Protein AF-A0A1D2M6J1-F1 (afdb_monomer_lite)

Sequence (141 aa):
MLEMDCKETKEKAIKLEMSGKGVEALLKFIYYSNVDDPMEHPRVALELMEVGNQYDILGLEKAMKDIFLGQRYDWFDIDTAVLLYNWTLKVDGNEDLKWKAIQVFKSNLGDLEGSTEFDKLMKEFPQAAKKFIALCFASYH

Organism: Orchesella cincta (NCBI:txid48709)

Foldseek 3Di:
DCVDPDPCVVVVDDDQPDDPLLVVQLVCCVVPVDCPSCLQDVRSLVSQLVVCVVVVVVVSVVVSLVSLLPDDLVSDDLQSLLVQLVVCVVDDPSVSSVVSSLVSCLVVVVCLVVHPNNVVCCVPPVVSNVVSVCSNPDPDD

Secondary structure (DSSP, 8-state):
-TTS-SHHHHHT----SS-HHHHHHHHHHHHH---HHHHH-HHHHHHHHHHHHHTT-HHHHHHHHHHHHHS-GGGS-HHHHHHHHHHHTTSSS-HHHHHHHHHHHHH-GGGGGG-HHHHHHHHH-HHHHHHHHHHHH----

Structure (mmCIF, N/CA/C/O backbone):
data_AF-A0A1D2M6J1-F1
#
_entry.id   AF-A0A1D2M6J1-F1
#
loop_
_atom_site.group_PDB
_atom_site.id
_atom_site.type_symbol
_atom_site.label_atom_id
_atom_site.label_alt_id
_atom_site.label_comp_id
_atom_site.label_asym_id
_atom_site.label_entity_id
_atom_site.label_seq_id
_atom_site.pdbx_PDB_ins_code
_atom_site.Cartn_x
_atom_site.Cartn_y
_atom_site.Cartn_z
_atom_site.occupancy
_atom_site.B_iso_or_equiv
_atom_site.auth_seq_id
_atom_site.auth_comp_id
_atom_site.auth_asym_id
_atom_site.auth_atom_id
_atom_site.pdbx_PDB_model_num
ATOM 1 N N . MET A 1 1 ? 13.243 8.550 -18.325 1.00 57.28 1 MET A N 1
ATOM 2 C CA . MET A 1 1 ? 14.090 8.759 -17.127 1.00 57.28 1 MET A CA 1
ATOM 3 C C . MET A 1 1 ? 15.582 8.832 -17.466 1.00 57.28 1 MET A C 1
ATOM 5 O O . MET A 1 1 ? 16.187 9.837 -17.143 1.00 57.28 1 MET A O 1
ATOM 9 N N . LEU A 1 2 ? 16.173 7.838 -18.147 1.00 62.62 2 LEU A N 1
ATOM 10 C CA . LEU A 1 2 ? 17.624 7.809 -18.447 1.00 62.62 2 LEU A CA 1
ATOM 11 C C . LEU A 1 2 ? 18.075 8.670 -19.643 1.00 62.62 2 LEU A C 1
ATOM 13 O O . LEU A 1 2 ? 19.267 8.797 -19.896 1.00 62.62 2 LEU A O 1
ATOM 17 N N . GLU A 1 3 ? 17.134 9.247 -20.386 1.00 64.44 3 GLU A N 1
ATOM 18 C CA . GLU A 1 3 ? 17.418 10.035 -21.596 1.00 64.44 3 GLU A CA 1
ATOM 19 C C . GLU A 1 3 ? 17.400 11.552 -21.346 1.00 64.44 3 GLU A C 1
ATOM 21 O O . GLU A 1 3 ? 17.702 12.337 -22.240 1.00 64.44 3 GLU A O 1
ATOM 26 N N . MET A 1 4 ? 17.051 11.981 -20.129 1.00 63.50 4 MET A N 1
ATOM 27 C CA . MET A 1 4 ? 16.994 13.396 -19.752 1.00 63.50 4 MET A CA 1
ATOM 28 C C . MET A 1 4 ? 18.290 13.816 -19.051 1.00 63.50 4 MET A C 1
ATOM 30 O O . MET A 1 4 ? 18.877 13.016 -18.322 1.00 63.50 4 MET A O 1
ATOM 34 N N . ASP A 1 5 ? 18.728 15.070 -19.226 1.00 70.38 5 ASP A N 1
ATOM 35 C CA . ASP A 1 5 ? 19.926 15.608 -18.555 1.00 70.38 5 ASP A CA 1
ATOM 36 C C . ASP A 1 5 ? 19.648 15.958 -17.079 1.00 70.38 5 ASP A C 1
ATOM 38 O O . ASP A 1 5 ? 19.717 17.109 -16.646 1.00 70.38 5 ASP A O 1
ATOM 42 N N . CYS A 1 6 ? 19.284 14.941 -16.302 1.00 69.38 6 CYS A N 1
ATOM 43 C CA . CYS A 1 6 ? 19.005 15.028 -14.874 1.00 69.38 6 CYS A CA 1
ATOM 44 C C . CYS A 1 6 ? 20.194 14.504 -14.051 1.00 69.38 6 CYS A C 1
ATOM 46 O O . CYS A 1 6 ? 21.112 13.862 -14.571 1.00 69.38 6 CYS A O 1
ATOM 48 N N . LYS A 1 7 ? 20.198 14.799 -12.746 1.00 73.00 7 LYS A N 1
ATOM 49 C CA . LYS A 1 7 ? 21.272 14.404 -11.819 1.00 73.00 7 LYS A CA 1
ATOM 50 C C . LYS A 1 7 ? 21.475 12.885 -11.814 1.00 73.00 7 LYS A C 1
ATOM 52 O O . LYS A 1 7 ? 22.605 12.415 -11.866 1.00 73.00 7 LYS A O 1
ATOM 57 N N . GLU A 1 8 ? 20.380 12.142 -11.851 1.00 76.56 8 GLU A N 1
ATOM 58 C CA . GLU A 1 8 ? 20.320 10.682 -11.880 1.00 76.56 8 GLU A CA 1
ATOM 59 C C . GLU A 1 8 ? 21.063 10.110 -13.096 1.00 76.56 8 GLU A C 1
ATOM 61 O O . GLU A 1 8 ? 21.787 9.122 -12.982 1.00 76.56 8 GLU A O 1
ATOM 66 N N . THR A 1 9 ? 20.955 10.768 -14.254 1.00 75.12 9 THR A N 1
ATOM 67 C CA . THR A 1 9 ? 21.657 10.384 -15.489 1.00 75.12 9 THR A CA 1
ATOM 68 C C . THR A 1 9 ? 23.164 10.619 -15.372 1.00 75.12 9 THR A C 1
ATOM 70 O O . THR A 1 9 ? 23.959 9.808 -15.850 1.00 75.12 9 THR A O 1
ATOM 73 N N . LYS A 1 10 ? 23.576 11.695 -14.687 1.00 76.38 10 LYS A N 1
ATOM 74 C CA . LYS A 1 10 ? 24.994 12.022 -14.435 1.00 76.38 10 LYS A CA 1
ATOM 75 C C . LYS A 1 10 ? 25.625 11.073 -13.417 1.00 76.38 10 LYS A C 1
ATOM 77 O O . LYS A 1 10 ? 26.766 10.656 -13.593 1.00 76.38 10 LYS A O 1
ATOM 82 N N . GLU A 1 11 ? 24.875 10.710 -12.383 1.00 83.56 11 GLU A N 1
ATOM 83 C CA . GLU A 1 11 ? 25.323 9.822 -11.305 1.00 83.56 11 GLU A CA 1
ATOM 84 C C . GLU A 1 11 ? 25.171 8.334 -11.651 1.00 83.56 11 GLU A C 1
ATOM 86 O O . GLU A 1 11 ? 25.771 7.491 -10.987 1.00 83.56 11 GLU A O 1
ATOM 91 N N . LYS A 1 12 ? 24.406 8.004 -12.702 1.00 81.25 12 LYS A N 1
ATOM 92 C CA . LYS A 1 12 ? 24.027 6.630 -13.080 1.00 81.25 12 LYS A CA 1
ATOM 93 C C . LYS A 1 12 ? 23.395 5.857 -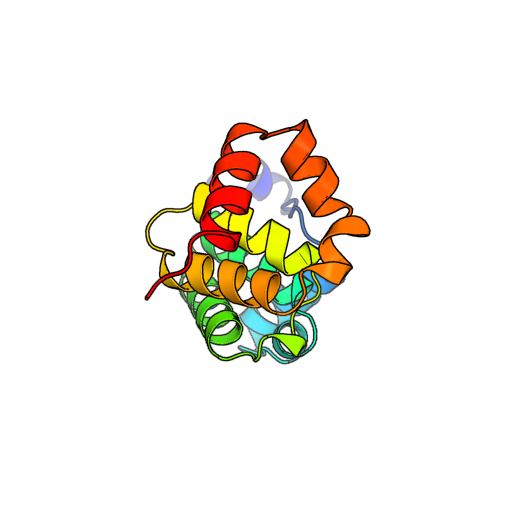11.918 1.00 81.25 12 LYS A C 1
ATOM 95 O O . LYS A 1 12 ? 23.555 4.642 -11.808 1.00 81.25 12 LYS A O 1
ATOM 100 N N . ALA A 1 13 ? 22.693 6.573 -11.050 1.00 82.88 13 ALA A N 1
ATOM 101 C CA . ALA A 1 13 ? 22.101 6.041 -9.839 1.00 82.88 13 ALA A CA 1
ATOM 102 C C . ALA A 1 13 ? 20.766 6.732 -9.572 1.00 82.88 13 ALA A C 1
ATOM 104 O O . ALA A 1 13 ? 20.603 7.925 -9.824 1.00 82.88 13 ALA A O 1
ATOM 105 N N . ILE A 1 14 ? 19.821 5.966 -9.035 1.00 83.69 14 ILE A N 1
ATOM 106 C CA . ILE A 1 14 ? 18.548 6.475 -8.543 1.00 83.69 14 ILE A CA 1
ATOM 107 C C . ILE A 1 14 ? 18.331 5.981 -7.120 1.00 83.69 14 ILE A C 1
ATOM 109 O O . ILE A 1 14 ? 18.567 4.812 -6.813 1.00 83.69 14 ILE A O 1
ATOM 113 N N . LYS A 1 15 ? 17.888 6.885 -6.246 1.00 85.19 15 LYS A N 1
ATOM 114 C CA . LYS A 1 15 ? 17.423 6.522 -4.912 1.00 85.19 15 LYS A CA 1
ATOM 115 C C . LYS A 1 15 ? 15.956 6.117 -5.010 1.00 85.19 15 LYS A C 1
ATOM 117 O O . LYS A 1 15 ? 15.137 6.912 -5.459 1.00 85.19 15 LYS A O 1
ATOM 122 N N . LEU A 1 16 ? 15.648 4.900 -4.576 1.00 88.19 16 LEU A N 1
ATOM 123 C CA . LEU A 1 16 ? 14.281 4.410 -4.442 1.00 88.19 16 LEU A CA 1
ATOM 124 C C . LEU A 1 16 ? 13.942 4.330 -2.951 1.00 88.19 16 LEU A C 1
ATOM 126 O O . LEU A 1 16 ? 14.722 3.786 -2.169 1.00 88.19 16 LEU A O 1
ATOM 130 N N . GLU A 1 17 ? 12.794 4.875 -2.557 1.00 88.31 17 GLU A N 1
ATOM 131 C CA . GLU A 1 17 ? 12.288 4.799 -1.180 1.00 88.31 17 GLU A CA 1
ATOM 132 C C . GLU A 1 17 ? 11.583 3.451 -0.960 1.00 88.31 17 GLU A C 1
ATOM 134 O O . GLU A 1 17 ? 10.374 3.379 -0.774 1.00 88.31 17 GLU A O 1
ATOM 139 N N . MET A 1 18 ? 12.347 2.363 -1.040 1.00 92.56 18 MET A N 1
ATOM 140 C CA . MET A 1 18 ? 11.862 0.992 -0.852 1.00 92.56 18 MET A CA 1
ATOM 141 C C . MET A 1 18 ? 12.862 0.156 -0.064 1.00 92.56 18 MET A C 1
ATOM 143 O O . MET A 1 18 ? 14.044 0.493 0.059 1.00 92.56 18 MET A O 1
ATOM 147 N N . SER A 1 19 ? 12.376 -0.951 0.488 1.00 95.69 19 SER A N 1
ATOM 148 C CA . SER A 1 19 ? 13.220 -1.909 1.187 1.00 95.69 19 SER A CA 1
ATOM 149 C C . SER A 1 19 ? 14.157 -2.635 0.212 1.00 95.69 19 SER A C 1
ATOM 151 O O . SER A 1 19 ? 13.893 -2.729 -0.987 1.00 95.69 19 SER A O 1
ATOM 153 N N . GLY A 1 20 ? 15.243 -3.226 0.726 1.00 96.25 20 GLY A N 1
ATOM 154 C CA . GLY A 1 20 ? 16.123 -4.066 -0.098 1.00 96.25 20 GLY A CA 1
ATOM 155 C C . GLY A 1 20 ? 15.378 -5.235 -0.761 1.00 96.25 20 GLY A C 1
ATOM 156 O O . GLY A 1 20 ? 15.640 -5.543 -1.92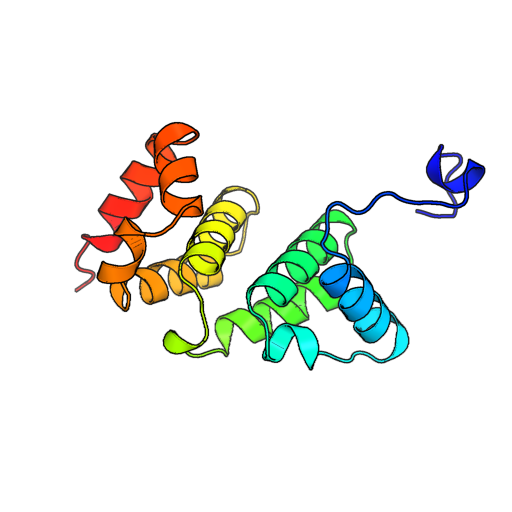0 1.00 96.25 20 GLY A O 1
ATOM 157 N N . LYS A 1 21 ? 14.393 -5.822 -0.062 1.00 96.50 21 LYS A N 1
ATOM 158 C CA . LYS A 1 21 ? 13.503 -6.854 -0.620 1.00 96.50 21 LYS A CA 1
ATOM 159 C C . LYS A 1 21 ? 12.600 -6.302 -1.724 1.00 96.50 21 LYS A C 1
ATOM 161 O O . LYS A 1 21 ? 12.433 -6.956 -2.745 1.00 96.50 21 LYS A O 1
ATOM 166 N N . GLY A 1 22 ? 12.053 -5.100 -1.543 1.00 97.50 22 GLY A N 1
ATOM 167 C CA . GLY A 1 22 ? 11.256 -4.419 -2.563 1.00 97.50 22 GLY A CA 1
ATOM 168 C C . GLY A 1 22 ? 12.048 -4.160 -3.841 1.00 97.50 22 GLY A C 1
ATOM 169 O O . GLY A 1 22 ? 11.554 -4.428 -4.932 1.00 97.50 22 GLY A O 1
ATOM 170 N N . VAL A 1 23 ? 13.308 -3.728 -3.719 1.00 96.69 23 VAL A N 1
ATOM 171 C CA . VAL A 1 23 ? 14.206 -3.548 -4.873 1.00 96.69 23 VAL A CA 1
ATOM 172 C C . VAL A 1 23 ? 14.485 -4.879 -5.574 1.00 96.69 23 VAL A C 1
ATOM 174 O O . VAL A 1 23 ? 14.439 -4.946 -6.801 1.00 96.69 23 VAL A O 1
ATOM 177 N N . GLU A 1 24 ? 14.753 -5.948 -4.822 1.00 97.50 24 GLU A N 1
ATOM 178 C CA . GLU A 1 24 ? 14.968 -7.278 -5.401 1.00 97.50 24 GLU A CA 1
ATOM 179 C C . GLU A 1 24 ? 13.730 -7.767 -6.171 1.00 97.50 24 GLU A C 1
ATOM 181 O O . GLU A 1 24 ? 13.846 -8.184 -7.326 1.00 97.50 24 GLU A O 1
ATOM 186 N N . ALA A 1 25 ? 12.544 -7.646 -5.570 1.00 98.12 25 ALA A N 1
ATOM 187 C CA . ALA A 1 25 ? 11.277 -8.013 -6.194 1.00 98.12 25 ALA A CA 1
ATOM 188 C C . ALA A 1 25 ? 10.979 -7.160 -7.440 1.00 98.12 25 ALA A C 1
ATOM 190 O O . ALA A 1 25 ? 10.533 -7.684 -8.461 1.00 98.12 25 ALA A O 1
ATOM 191 N N . LEU A 1 26 ? 11.300 -5.862 -7.405 1.00 97.38 26 LEU A N 1
ATOM 192 C CA . LEU A 1 26 ? 11.154 -4.963 -8.551 1.00 97.38 26 LEU A CA 1
ATOM 193 C C . LEU A 1 26 ? 12.015 -5.431 -9.726 1.00 97.38 26 LEU A C 1
ATOM 195 O O . LEU A 1 26 ? 11.539 -5.499 -10.859 1.00 97.38 26 LEU A O 1
ATOM 199 N N . LEU A 1 27 ? 13.276 -5.784 -9.464 1.00 96.31 27 LEU A N 1
ATOM 200 C CA . LEU A 1 27 ? 14.174 -6.305 -10.492 1.00 96.31 27 LEU A CA 1
ATOM 201 C C . LEU A 1 27 ? 13.655 -7.636 -11.050 1.00 96.31 27 LEU A C 1
ATOM 203 O O . LEU A 1 27 ? 13.613 -7.808 -12.268 1.00 96.31 27 LEU A O 1
ATOM 207 N N . LYS A 1 28 ? 13.199 -8.555 -10.191 1.00 98.00 28 LYS A N 1
ATOM 208 C CA . LYS A 1 28 ? 12.590 -9.820 -10.630 1.00 98.00 28 LYS A CA 1
ATOM 209 C C . LYS A 1 28 ? 11.370 -9.588 -11.526 1.00 98.00 28 LYS A C 1
ATOM 211 O O . LYS A 1 28 ? 11.235 -10.258 -12.551 1.00 98.00 28 LYS A O 1
ATOM 216 N N . PHE A 1 29 ? 10.525 -8.613 -11.199 1.00 96.75 29 PHE A N 1
ATOM 217 C CA . PHE A 1 29 ? 9.385 -8.252 -12.036 1.00 96.75 29 PHE A CA 1
ATOM 218 C C . PHE A 1 29 ? 9.821 -7.663 -13.384 1.00 96.75 29 PHE A C 1
ATOM 220 O O . PHE A 1 29 ? 9.348 -8.102 -14.428 1.00 96.75 29 PHE A O 1
ATOM 227 N N . ILE A 1 30 ? 10.746 -6.699 -13.389 1.00 94.00 30 ILE A N 1
ATOM 228 C CA . ILE A 1 30 ? 11.198 -6.032 -14.621 1.00 94.00 30 ILE A CA 1
ATOM 229 C C . ILE A 1 30 ? 11.838 -7.031 -15.592 1.00 94.00 30 ILE A C 1
ATOM 231 O O . ILE A 1 30 ? 11.573 -6.973 -16.792 1.00 94.00 30 ILE A O 1
ATOM 235 N N . TYR A 1 31 ? 12.670 -7.945 -15.089 1.00 95.31 31 TYR A N 1
ATOM 236 C CA . TYR A 1 31 ? 13.413 -8.874 -15.941 1.00 95.31 31 TYR A CA 1
ATOM 237 C C . TYR A 1 31 ? 12.650 -10.160 -16.275 1.00 95.31 31 TYR A C 1
ATOM 239 O O . TYR A 1 31 ? 12.884 -10.731 -17.340 1.00 95.31 31 TYR A O 1
ATOM 247 N N . TYR A 1 32 ? 11.750 -10.623 -15.401 1.00 96.56 32 TYR A N 1
ATOM 248 C CA . TYR A 1 32 ? 11.119 -11.944 -15.533 1.00 96.56 32 TYR A CA 1
ATOM 249 C C . TYR A 1 32 ? 9.597 -11.937 -15.377 1.00 96.56 32 TYR A C 1
ATOM 251 O O . TYR A 1 32 ? 8.984 -13.000 -15.429 1.00 96.56 32 TYR A O 1
ATOM 259 N N . SER A 1 33 ? 8.981 -10.773 -15.145 1.00 94.62 33 SER A N 1
ATOM 260 C CA . SER A 1 33 ? 7.561 -10.650 -14.772 1.00 94.62 33 SER A CA 1
ATOM 261 C C . SER A 1 33 ? 7.175 -11.529 -13.574 1.00 94.62 33 SER A C 1
ATOM 263 O O . SER A 1 33 ? 6.029 -11.954 -13.449 1.00 94.62 33 SER A O 1
ATOM 265 N N . ASN A 1 34 ? 8.142 -11.822 -12.699 1.00 97.38 34 ASN A N 1
ATOM 266 C CA . ASN A 1 34 ? 7.935 -12.647 -11.516 1.00 97.38 34 ASN A CA 1
ATOM 267 C C . ASN A 1 34 ? 7.195 -11.848 -10.433 1.00 97.38 34 ASN A C 1
ATOM 269 O O . ASN A 1 34 ? 7.504 -10.678 -10.198 1.00 97.38 34 ASN A O 1
ATOM 273 N N . VAL A 1 35 ? 6.225 -12.498 -9.788 1.00 97.62 35 VAL A N 1
ATOM 274 C CA . VAL A 1 35 ? 5.370 -11.918 -8.743 1.00 97.62 35 VAL A CA 1
ATOM 275 C C . VAL A 1 35 ? 5.332 -12.772 -7.472 1.00 97.62 35 VAL A C 1
ATOM 277 O O . VAL A 1 35 ? 4.462 -12.572 -6.633 1.00 97.62 35 VAL A O 1
ATOM 280 N N . ASP A 1 36 ? 6.273 -13.699 -7.295 1.00 98.06 36 ASP A N 1
ATOM 281 C CA . ASP A 1 36 ? 6.252 -14.627 -6.158 1.00 98.06 36 ASP A CA 1
ATOM 282 C C . ASP A 1 36 ? 6.431 -13.864 -4.834 1.00 98.06 36 ASP A C 1
ATOM 284 O O . ASP A 1 36 ? 5.605 -13.976 -3.929 1.00 98.06 36 ASP A O 1
ATOM 288 N N . ASP A 1 37 ? 7.436 -12.981 -4.766 1.00 97.69 37 ASP A N 1
ATOM 289 C CA . ASP A 1 37 ? 7.703 -12.152 -3.583 1.00 97.69 37 ASP A CA 1
ATOM 290 C C . ASP A 1 37 ? 6.484 -11.289 -3.168 1.00 97.69 37 ASP A C 1
ATOM 292 O O . ASP A 1 37 ? 6.085 -11.346 -2.001 1.00 97.69 37 ASP A O 1
ATOM 296 N N . PRO A 1 38 ? 5.841 -10.499 -4.060 1.00 97.38 38 PRO A N 1
ATOM 297 C CA . PRO A 1 38 ? 4.646 -9.742 -3.688 1.00 97.38 38 PRO A CA 1
ATOM 298 C C . PRO A 1 38 ? 3.402 -10.609 -3.462 1.00 97.38 38 PRO A C 1
ATOM 300 O O . PRO A 1 38 ? 2.477 -10.135 -2.814 1.00 97.38 38 PRO A O 1
ATOM 303 N N . MET A 1 39 ? 3.342 -11.855 -3.944 1.00 97.31 39 MET A N 1
ATOM 304 C CA . MET A 1 39 ? 2.258 -12.780 -3.583 1.00 97.31 39 MET A CA 1
ATOM 305 C C . MET A 1 39 ? 2.418 -13.348 -2.168 1.00 97.31 39 MET A C 1
ATOM 307 O O . MET A 1 39 ? 1.416 -13.672 -1.530 1.00 97.31 39 MET A O 1
ATOM 311 N N . GLU A 1 40 ? 3.644 -13.445 -1.656 1.00 96.62 40 GLU A N 1
ATOM 312 C CA . GLU A 1 40 ? 3.932 -13.916 -0.296 1.00 96.62 40 GLU A CA 1
ATOM 313 C C . GLU A 1 40 ? 3.979 -12.786 0.740 1.00 96.62 40 GLU A C 1
ATOM 315 O O . GLU A 1 40 ? 3.775 -13.022 1.935 1.00 96.62 40 GLU A O 1
ATOM 320 N N . HIS A 1 41 ? 4.275 -11.558 0.310 1.00 96.69 41 HIS A N 1
ATOM 321 C CA . HIS A 1 41 ? 4.559 -10.446 1.210 1.00 96.69 41 HIS A CA 1
ATOM 322 C C . HIS A 1 41 ? 3.737 -9.196 0.856 1.00 96.69 41 HIS A C 1
ATOM 324 O O . HIS A 1 41 ? 4.131 -8.437 -0.036 1.00 96.69 41 HIS A O 1
ATOM 330 N N . PRO A 1 42 ? 2.648 -8.899 1.595 1.00 96.75 42 PRO A N 1
ATOM 331 C CA . PRO A 1 42 ? 1.773 -7.760 1.304 1.00 96.75 42 PRO A CA 1
ATOM 332 C C . PRO A 1 42 ? 2.512 -6.420 1.301 1.00 96.75 42 PRO A C 1
ATOM 334 O O . PRO A 1 42 ? 2.253 -5.564 0.453 1.00 96.75 42 PRO A O 1
ATOM 337 N N . ARG A 1 43 ? 3.498 -6.250 2.188 1.00 96.94 43 ARG A N 1
ATOM 338 C CA . ARG A 1 43 ? 4.318 -5.036 2.219 1.00 96.94 43 ARG A CA 1
ATOM 339 C C . ARG A 1 43 ? 5.162 -4.852 0.954 1.00 96.94 43 ARG A C 1
ATOM 341 O O . ARG A 1 43 ? 5.291 -3.730 0.478 1.00 96.94 43 ARG A O 1
ATOM 348 N N . VAL A 1 44 ? 5.696 -5.939 0.393 1.00 98.00 44 VAL A N 1
ATOM 349 C CA . VAL A 1 44 ? 6.450 -5.895 -0.872 1.00 98.00 44 VAL A CA 1
ATOM 350 C C . VAL A 1 44 ? 5.515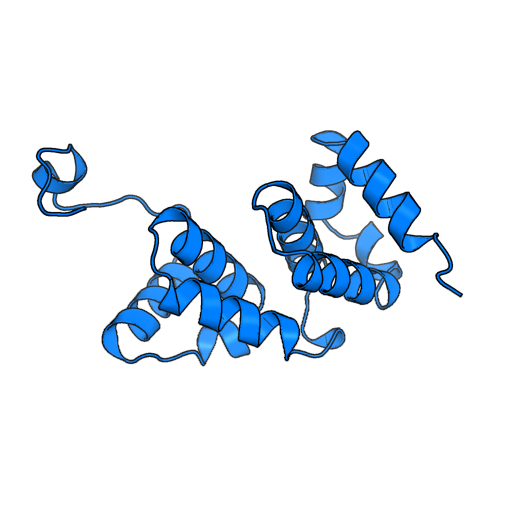 -5.538 -2.024 1.00 98.00 44 VAL A C 1
ATOM 352 O O . VAL A 1 44 ? 5.862 -4.685 -2.836 1.00 98.00 44 VAL A O 1
ATOM 355 N N . ALA A 1 45 ? 4.307 -6.112 -2.065 1.00 98.00 45 ALA A N 1
ATOM 356 C CA . ALA A 1 45 ? 3.301 -5.745 -3.063 1.00 98.00 45 ALA A CA 1
ATOM 357 C C . ALA A 1 45 ? 2.960 -4.247 -3.022 1.00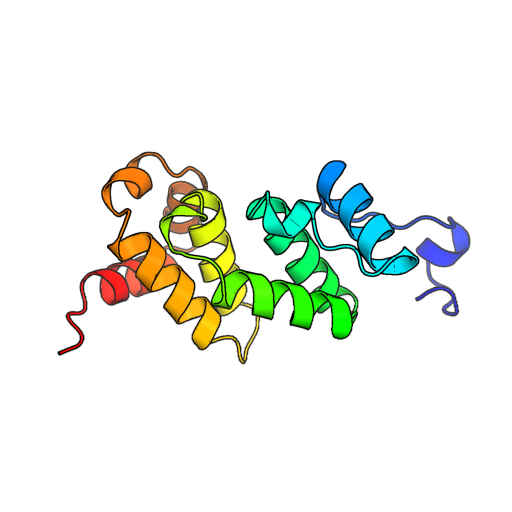 98.00 45 ALA A C 1
ATOM 359 O O . ALA A 1 45 ? 2.834 -3.616 -4.071 1.00 98.00 45 ALA A O 1
ATOM 360 N N . LEU A 1 46 ? 2.862 -3.660 -1.823 1.00 97.56 46 LEU A N 1
ATOM 361 C CA . LEU A 1 46 ? 2.594 -2.232 -1.671 1.00 97.56 46 LEU A CA 1
ATOM 362 C C . LEU A 1 46 ? 3.752 -1.373 -2.190 1.00 97.56 46 LEU A C 1
ATOM 364 O O . LEU A 1 46 ? 3.511 -0.472 -2.987 1.00 97.56 46 LEU A O 1
ATOM 368 N N . GLU A 1 47 ? 4.995 -1.679 -1.801 1.00 97.50 47 GLU A N 1
ATOM 369 C CA . GLU A 1 47 ? 6.185 -0.952 -2.279 1.00 97.50 47 GLU A CA 1
ATOM 370 C C . GLU A 1 47 ? 6.277 -0.973 -3.814 1.00 97.50 47 GLU A C 1
ATOM 372 O O . GLU A 1 47 ? 6.561 0.044 -4.450 1.00 97.50 47 GLU A O 1
ATOM 377 N N . LEU A 1 48 ? 5.993 -2.127 -4.425 1.00 97.56 48 LEU A N 1
ATOM 378 C CA . LEU A 1 48 ? 5.963 -2.272 -5.878 1.00 97.56 48 LEU A CA 1
ATOM 379 C C . LEU A 1 48 ? 4.823 -1.485 -6.528 1.00 97.56 48 LEU A C 1
ATOM 381 O O . LEU A 1 48 ? 5.023 -0.898 -7.590 1.00 97.56 48 LEU A O 1
ATOM 385 N N . MET A 1 49 ? 3.645 -1.445 -5.905 1.00 96.56 49 MET A N 1
ATOM 386 C CA . MET A 1 49 ? 2.515 -0.663 -6.406 1.00 96.56 49 MET A CA 1
ATOM 387 C C . MET A 1 49 ? 2.817 0.839 -6.364 1.00 96.56 49 MET A C 1
ATOM 389 O O . MET A 1 49 ? 2.571 1.545 -7.340 1.00 96.56 49 MET A O 1
ATOM 393 N N . GLU A 1 50 ? 3.400 1.317 -5.262 1.00 95.62 50 GLU A N 1
ATOM 394 C CA . GLU A 1 50 ? 3.799 2.714 -5.082 1.00 95.62 50 GLU A CA 1
ATOM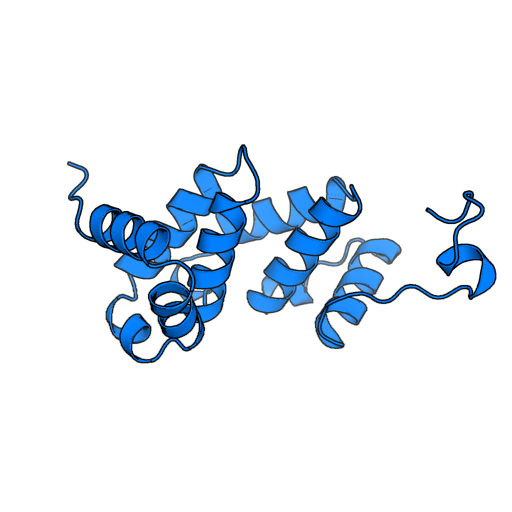 395 C C . GLU A 1 50 ? 4.842 3.141 -6.116 1.00 95.62 50 GLU A C 1
ATOM 397 O O . GLU A 1 50 ? 4.672 4.174 -6.763 1.00 95.62 50 GLU A O 1
ATOM 402 N N . VAL A 1 51 ? 5.876 2.322 -6.334 1.00 95.06 51 VAL A N 1
ATOM 403 C CA . VAL A 1 51 ? 6.889 2.572 -7.369 1.00 95.06 51 VAL A CA 1
ATOM 404 C C . VAL A 1 51 ? 6.304 2.473 -8.775 1.00 95.06 51 VAL A C 1
ATOM 406 O O . VAL A 1 51 ? 6.649 3.287 -9.631 1.00 95.06 51 VAL A O 1
ATOM 409 N N . GLY A 1 52 ? 5.395 1.525 -9.013 1.00 94.44 52 GLY A N 1
ATOM 410 C CA . GLY A 1 52 ? 4.682 1.397 -10.280 1.00 94.44 52 GLY A CA 1
ATOM 411 C C . GLY A 1 52 ? 3.942 2.679 -10.647 1.00 94.44 52 GLY A C 1
ATOM 412 O O . GLY A 1 52 ? 4.115 3.180 -11.754 1.00 94.44 52 GLY A O 1
ATOM 413 N N . ASN A 1 53 ? 3.214 3.252 -9.689 1.00 94.19 53 ASN A N 1
ATOM 414 C CA . ASN A 1 53 ? 2.536 4.534 -9.855 1.00 94.19 53 ASN A CA 1
ATOM 415 C C . ASN A 1 53 ? 3.524 5.714 -9.948 1.00 94.19 53 ASN A C 1
ATOM 417 O O . ASN A 1 53 ? 3.352 6.599 -10.773 1.00 94.19 53 ASN A O 1
ATOM 421 N N . GLN A 1 54 ? 4.571 5.754 -9.116 1.00 92.25 54 GLN A N 1
ATOM 422 C CA . GLN A 1 54 ? 5.521 6.877 -9.077 1.00 92.25 54 GLN A CA 1
ATOM 423 C C . GLN A 1 54 ? 6.314 7.044 -10.382 1.00 92.25 54 GLN A C 1
ATOM 425 O O . GLN A 1 54 ? 6.655 8.168 -10.751 1.00 92.25 54 GLN A O 1
ATOM 430 N N . TYR A 1 55 ? 6.652 5.939 -11.046 1.00 90.25 55 TYR A N 1
ATOM 431 C CA . TYR A 1 55 ? 7.482 5.933 -12.255 1.00 90.25 55 TYR A CA 1
ATOM 432 C C . TYR A 1 55 ? 6.707 5.547 -13.520 1.00 90.25 55 TYR A C 1
ATOM 434 O O . TYR A 1 55 ? 7.329 5.210 -14.528 1.00 90.25 55 TYR A O 1
ATOM 442 N N . ASP A 1 56 ? 5.372 5.579 -13.469 1.00 90.31 56 ASP A N 1
ATOM 443 C CA . ASP A 1 56 ? 4.476 5.232 -14.579 1.00 90.31 56 ASP A CA 1
ATOM 444 C C . ASP A 1 56 ? 4.762 3.848 -15.197 1.00 90.31 56 ASP A C 1
ATOM 446 O O . ASP A 1 56 ? 4.617 3.615 -16.402 1.00 90.31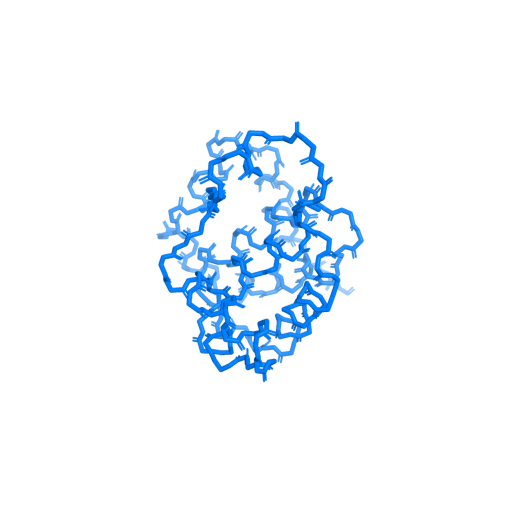 56 ASP A O 1
ATOM 450 N N . ILE A 1 57 ? 5.151 2.878 -14.365 1.00 91.50 57 ILE A N 1
ATOM 451 C CA . ILE A 1 57 ? 5.311 1.478 -14.768 1.00 91.50 57 ILE A CA 1
ATOM 452 C C . ILE A 1 57 ? 3.935 0.809 -14.687 1.00 91.50 57 ILE A C 1
ATOM 454 O O . ILE A 1 57 ? 3.673 -0.025 -13.820 1.00 91.50 57 ILE A O 1
ATOM 458 N N . LEU A 1 58 ? 3.043 1.179 -15.611 1.00 86.25 58 LEU A N 1
ATOM 459 C CA . LEU A 1 58 ? 1.620 0.797 -15.593 1.00 86.25 58 LEU A CA 1
ATOM 460 C C . LEU A 1 58 ? 1.389 -0.716 -15.444 1.00 86.25 58 LEU A C 1
ATOM 462 O O . LEU A 1 58 ? 0.458 -1.145 -14.765 1.00 86.25 58 LEU A O 1
ATOM 466 N N . GLY A 1 59 ? 2.245 -1.539 -16.061 1.00 93.12 59 GLY A N 1
ATOM 467 C CA . GLY A 1 59 ? 2.167 -2.997 -15.946 1.00 93.12 59 GLY A CA 1
ATOM 468 C C . GLY A 1 59 ? 2.445 -3.513 -14.530 1.00 93.12 59 GLY A C 1
ATOM 469 O O . GLY A 1 59 ? 1.790 -4.457 -14.094 1.00 93.12 59 GLY A O 1
ATOM 470 N N . LEU A 1 60 ? 3.371 -2.875 -13.806 1.00 95.81 60 LEU A N 1
ATOM 471 C CA . LEU A 1 60 ? 3.699 -3.216 -12.422 1.00 95.81 60 LEU A CA 1
ATOM 472 C C . LEU A 1 60 ? 2.567 -2.802 -11.488 1.00 95.81 60 LEU A C 1
ATOM 474 O O . LEU A 1 60 ? 2.082 -3.625 -10.717 1.00 95.81 60 LEU A O 1
ATOM 478 N N . GLU A 1 61 ? 2.119 -1.550 -11.597 1.00 94.75 61 GLU A N 1
ATOM 479 C CA . GLU A 1 61 ? 1.039 -1.035 -10.758 1.00 94.75 61 GLU A CA 1
ATOM 480 C C . GLU A 1 61 ? -0.208 -1.912 -10.906 1.00 94.75 61 GLU A C 1
ATOM 482 O O . GLU A 1 61 ? -0.711 -2.439 -9.916 1.00 94.75 61 GLU A O 1
ATOM 487 N N . LYS A 1 62 ? -0.649 -2.162 -12.147 1.00 95.44 62 LYS A N 1
ATOM 488 C CA . LYS A 1 62 ? -1.815 -3.008 -12.419 1.00 95.44 62 LYS A CA 1
ATOM 489 C C . LYS A 1 62 ? -1.660 -4.413 -11.831 1.00 95.44 62 LYS A C 1
ATOM 491 O O . LYS A 1 62 ? -2.597 -4.905 -11.210 1.00 95.44 62 LYS A O 1
ATOM 496 N N . ALA A 1 63 ? -0.499 -5.048 -12.004 1.00 97.56 63 ALA A N 1
ATOM 497 C CA . ALA A 1 63 ? -0.257 -6.382 -11.462 1.00 97.56 63 ALA A CA 1
ATOM 498 C C . ALA A 1 63 ? -0.386 -6.409 -9.930 1.00 97.56 63 ALA A C 1
ATOM 500 O O . ALA A 1 63 ? -1.001 -7.322 -9.384 1.00 97.56 63 ALA A O 1
ATOM 501 N N . MET A 1 64 ? 0.137 -5.395 -9.233 1.00 97.94 64 MET A N 1
ATOM 502 C CA . MET A 1 64 ? 0.025 -5.322 -7.774 1.00 97.94 64 MET A CA 1
ATOM 503 C C . MET A 1 64 ? -1.414 -5.052 -7.318 1.00 97.94 64 MET A C 1
ATOM 505 O O . MET A 1 64 ? -1.862 -5.666 -6.350 1.00 97.94 64 MET A O 1
ATOM 509 N N . LYS A 1 65 ? -2.174 -4.209 -8.037 1.00 96.88 65 LYS A N 1
ATOM 510 C CA . LYS A 1 65 ? -3.614 -4.025 -7.769 1.00 96.88 65 LYS A CA 1
ATOM 511 C C . LYS A 1 65 ? -4.374 -5.343 -7.893 1.00 96.88 65 LYS A C 1
ATOM 513 O O . LYS A 1 65 ? -5.129 -5.698 -6.988 1.00 96.88 65 LYS A O 1
ATOM 518 N N . ASP A 1 66 ? -4.135 -6.086 -8.974 1.00 97.44 66 ASP A N 1
ATOM 519 C CA . ASP A 1 66 ? -4.772 -7.383 -9.217 1.00 97.44 66 ASP A CA 1
ATOM 520 C C . ASP A 1 66 ? -4.456 -8.377 -8.075 1.00 97.44 66 ASP A C 1
ATOM 522 O O . ASP A 1 66 ? -5.360 -9.068 -7.597 1.00 97.44 66 ASP A O 1
ATOM 526 N N . ILE A 1 67 ? -3.214 -8.393 -7.565 1.00 97.94 67 ILE A N 1
ATOM 527 C CA . ILE A 1 67 ? -2.832 -9.181 -6.378 1.00 97.94 67 ILE A CA 1
ATOM 528 C C . ILE A 1 67 ? -3.643 -8.741 -5.153 1.00 97.94 67 ILE A C 1
ATOM 530 O O . ILE A 1 67 ? -4.323 -9.567 -4.547 1.00 97.94 67 ILE A O 1
ATOM 534 N N . PHE A 1 68 ? -3.638 -7.453 -4.798 1.00 98.00 68 PHE A N 1
ATOM 535 C CA . PHE A 1 68 ? -4.362 -6.961 -3.619 1.00 98.00 68 PHE A CA 1
ATOM 536 C C . PHE A 1 68 ? -5.856 -7.293 -3.649 1.00 98.00 68 PHE A C 1
ATOM 538 O O . PHE A 1 68 ? -6.434 -7.695 -2.635 1.00 98.00 68 PHE A O 1
ATOM 545 N N . LEU A 1 69 ? -6.497 -7.147 -4.807 1.00 97.38 69 LEU A N 1
ATOM 546 C CA . LEU A 1 69 ? -7.918 -7.440 -4.962 1.00 97.38 69 LEU A CA 1
ATOM 547 C C . LEU A 1 69 ? -8.201 -8.945 -4.871 1.00 97.38 69 LEU A C 1
ATOM 549 O O . LEU A 1 69 ? -9.191 -9.334 -4.241 1.00 97.38 69 LEU A O 1
ATOM 553 N N . GLY A 1 70 ? -7.321 -9.777 -5.437 1.00 96.81 70 GLY A N 1
ATOM 554 C CA . GLY A 1 70 ? -7.442 -11.235 -5.447 1.00 96.81 70 GLY A CA 1
ATOM 555 C C . GLY A 1 70 ? -7.145 -11.919 -4.109 1.00 96.81 70 GLY A C 1
ATOM 556 O O . GLY A 1 70 ? -7.680 -12.997 -3.850 1.00 96.81 70 GLY A O 1
ATOM 557 N N . GLN A 1 71 ? -6.341 -11.306 -3.238 1.00 97.12 71 GLN A N 1
ATOM 558 C CA . GLN A 1 71 ? -5.951 -11.915 -1.964 1.00 97.12 71 GLN A CA 1
ATOM 559 C C . GLN A 1 71 ? -7.081 -11.935 -0.932 1.00 97.12 71 GLN A C 1
ATOM 561 O O . GLN A 1 71 ? -7.949 -11.063 -0.892 1.00 97.12 71 GLN A O 1
ATOM 566 N N . ARG A 1 72 ? -7.084 -12.937 -0.054 1.00 95.06 72 ARG A N 1
ATOM 567 C CA . ARG A 1 72 ? -8.038 -13.014 1.065 1.00 95.06 72 ARG A CA 1
ATOM 568 C C . ARG A 1 72 ? -7.675 -12.020 2.171 1.00 95.06 72 ARG A C 1
ATOM 570 O O . ARG A 1 72 ? -6.559 -11.524 2.219 1.00 95.06 72 ARG A O 1
ATOM 577 N N . TYR A 1 73 ? -8.609 -11.729 3.076 1.00 92.94 73 TYR A N 1
ATOM 578 C CA . TYR A 1 73 ? -8.379 -10.730 4.129 1.00 92.94 73 TYR A CA 1
ATOM 579 C C . TYR A 1 73 ? -7.314 -11.143 5.156 1.00 92.94 73 TYR A C 1
ATOM 581 O O . TYR A 1 73 ? -6.641 -10.277 5.698 1.00 92.94 73 TYR A O 1
ATOM 589 N N . ASP A 1 74 ? -7.128 -12.444 5.382 1.00 92.19 74 ASP A N 1
ATOM 590 C CA . ASP A 1 74 ? -6.121 -13.008 6.292 1.00 92.19 74 ASP A CA 1
ATOM 591 C C . ASP A 1 74 ? -4.688 -12.947 5.744 1.00 92.19 74 ASP A C 1
ATOM 593 O O . ASP A 1 74 ? -3.733 -13.162 6.483 1.00 92.19 74 ASP A O 1
ATOM 597 N N . TRP A 1 75 ? -4.531 -12.650 4.454 1.00 95.69 75 TRP A N 1
ATOM 598 C CA . TRP A 1 75 ? -3.225 -12.449 3.828 1.00 95.69 75 TRP A CA 1
ATOM 599 C C . TRP A 1 75 ? -2.584 -11.109 4.211 1.00 95.69 75 TRP A C 1
ATOM 601 O O . TRP A 1 75 ? -1.368 -10.947 4.142 1.00 95.69 75 TRP A O 1
ATOM 611 N N . PHE A 1 76 ? -3.401 -10.135 4.606 1.00 94.62 76 PHE A N 1
ATOM 612 C CA . PHE A 1 76 ? -2.940 -8.806 4.968 1.00 94.62 76 PHE A CA 1
ATOM 613 C C . PHE A 1 76 ? -2.477 -8.784 6.421 1.00 94.62 76 PHE A C 1
ATOM 615 O O . PHE A 1 76 ? -3.231 -9.153 7.321 1.00 94.62 76 PHE A O 1
ATOM 622 N N . ASP A 1 77 ? -1.289 -8.237 6.662 1.00 92.62 77 ASP A N 1
ATOM 623 C CA . ASP A 1 77 ? -0.997 -7.661 7.967 1.00 92.62 77 ASP A CA 1
ATOM 624 C C . ASP A 1 77 ? -1.706 -6.304 8.111 1.00 92.62 77 ASP A C 1
ATOM 626 O O . ASP A 1 77 ? -1.968 -5.593 7.131 1.00 92.62 77 ASP A O 1
ATOM 630 N N . ILE A 1 78 ? -2.042 -5.954 9.352 1.00 92.25 78 ILE A N 1
ATOM 631 C CA . ILE A 1 78 ? -2.851 -4.771 9.641 1.00 92.25 78 ILE A CA 1
ATOM 632 C C . ILE A 1 78 ? -2.151 -3.470 9.220 1.00 92.25 78 ILE A C 1
ATOM 634 O O . ILE A 1 78 ? -2.805 -2.572 8.688 1.00 92.25 78 ILE A O 1
ATOM 638 N N . ASP A 1 79 ? -0.827 -3.383 9.378 1.00 94.19 79 ASP A N 1
ATOM 639 C CA . ASP A 1 79 ? -0.043 -2.195 9.030 1.00 94.19 79 ASP A CA 1
ATOM 640 C C . ASP A 1 79 ? -0.046 -1.967 7.512 1.00 94.19 79 ASP A C 1
ATOM 642 O O . ASP A 1 79 ? -0.260 -0.843 7.048 1.00 94.19 79 ASP A O 1
ATOM 646 N N . THR A 1 80 ? 0.104 -3.027 6.714 1.00 95.06 80 THR A N 1
ATOM 647 C CA . THR A 1 80 ? -0.014 -2.929 5.256 1.00 95.06 80 THR A CA 1
ATOM 648 C C . THR A 1 80 ? -1.418 -2.513 4.830 1.00 95.06 80 THR A C 1
ATOM 650 O O . THR A 1 80 ? -1.554 -1.692 3.921 1.00 95.06 80 THR A O 1
ATOM 653 N N . ALA A 1 81 ? -2.471 -2.999 5.492 1.00 94.19 81 ALA A N 1
ATOM 654 C CA . ALA A 1 81 ? -3.829 -2.545 5.203 1.00 94.19 81 ALA A CA 1
ATOM 655 C C . ALA A 1 81 ? -3.989 -1.033 5.463 1.00 94.19 81 ALA A C 1
ATOM 657 O O . ALA A 1 81 ? -4.561 -0.332 4.621 1.00 94.19 81 ALA A O 1
ATOM 658 N N . VAL A 1 82 ? -3.452 -0.508 6.580 1.00 92.50 82 VAL A N 1
ATOM 659 C CA . VAL A 1 82 ? -3.453 0.941 6.901 1.00 92.50 82 VAL A CA 1
ATOM 660 C C . VAL A 1 82 ? -2.765 1.739 5.808 1.00 92.50 82 VAL A C 1
ATOM 662 O O . VAL A 1 82 ? -3.304 2.740 5.327 1.00 92.50 82 VAL A O 1
ATOM 665 N N . LEU A 1 83 ? -1.589 1.290 5.388 1.00 93.88 83 LEU A N 1
ATOM 666 C CA . LEU A 1 83 ? -0.829 1.978 4.358 1.00 93.88 83 LEU A CA 1
ATOM 667 C C . LEU A 1 83 ? -1.523 1.935 2.999 1.00 93.88 83 LEU A C 1
ATOM 669 O O . LEU A 1 83 ? -1.587 2.966 2.334 1.00 93.88 83 LEU A O 1
ATOM 673 N N . LEU A 1 84 ? -2.125 0.802 2.631 1.00 95.19 84 LEU A N 1
ATOM 674 C CA . LEU A 1 84 ? -2.926 0.682 1.415 1.00 95.19 84 LEU A CA 1
ATOM 675 C C . LEU A 1 84 ? -4.097 1.672 1.431 1.00 95.19 84 LEU A C 1
ATOM 677 O O . LEU A 1 84 ? -4.290 2.416 0.471 1.00 95.19 84 LEU A O 1
ATOM 681 N N . TYR A 1 85 ? -4.842 1.755 2.537 1.00 92.81 85 TYR A N 1
ATOM 682 C CA . TYR A 1 85 ? -5.910 2.747 2.676 1.00 92.81 85 TYR A CA 1
ATOM 683 C C . TYR A 1 85 ? -5.374 4.174 2.508 1.00 92.81 85 TYR A C 1
ATOM 685 O O . TYR A 1 85 ? -5.925 4.950 1.728 1.00 92.81 85 TYR A O 1
ATOM 693 N N . ASN A 1 86 ? -4.271 4.514 3.175 1.00 90.94 86 ASN A N 1
ATOM 694 C CA . ASN A 1 86 ? -3.657 5.837 3.066 1.00 90.94 86 ASN A CA 1
ATOM 695 C C . ASN A 1 86 ? -3.208 6.160 1.641 1.00 90.94 86 ASN A C 1
ATOM 697 O O . ASN A 1 86 ? -3.356 7.300 1.199 1.00 90.94 86 ASN A O 1
ATOM 701 N N . TRP A 1 87 ? -2.686 5.173 0.918 1.00 92.50 87 TRP A N 1
ATOM 702 C CA . TRP A 1 87 ? -2.309 5.319 -0.480 1.00 92.50 87 TRP A CA 1
ATOM 703 C C . TRP A 1 87 ? -3.525 5.644 -1.359 1.00 92.50 87 TRP A C 1
ATOM 705 O O . TRP A 1 87 ? -3.487 6.609 -2.120 1.00 92.50 87 TRP A O 1
ATOM 715 N N . THR A 1 88 ? -4.657 4.958 -1.160 1.00 93.12 88 THR A N 1
ATOM 716 C CA . THR A 1 88 ? -5.907 5.222 -1.911 1.00 93.12 88 THR A CA 1
ATOM 717 C C . THR A 1 88 ? -6.527 6.597 -1.636 1.00 93.12 88 THR A C 1
ATOM 719 O O . THR A 1 88 ? -7.398 7.042 -2.374 1.00 93.12 88 THR A O 1
ATOM 722 N N . LEU A 1 89 ? -6.109 7.290 -0.570 1.00 89.31 89 LEU A N 1
ATOM 723 C CA . LEU A 1 89 ? -6.508 8.680 -0.324 1.00 89.31 89 LEU A CA 1
ATOM 724 C C . LEU A 1 89 ? -5.652 9.693 -1.095 1.00 89.31 89 LEU A C 1
ATOM 726 O O . LEU A 1 89 ? -6.044 10.854 -1.189 1.00 89.31 89 LEU A O 1
ATOM 730 N N . LYS A 1 90 ? -4.475 9.277 -1.574 1.00 89.62 90 LYS A N 1
ATOM 731 C CA . LYS A 1 90 ? -3.507 10.116 -2.296 1.00 89.62 90 LYS A CA 1
ATOM 732 C C . LYS A 1 90 ? -3.579 9.919 -3.809 1.00 89.62 90 LYS A C 1
ATOM 734 O O . LYS A 1 90 ? -3.187 10.824 -4.537 1.00 89.62 90 LYS A O 1
ATOM 739 N N . VAL A 1 91 ? -4.035 8.749 -4.260 1.00 89.62 91 VAL A N 1
ATOM 740 C CA . VAL A 1 91 ? -4.096 8.367 -5.675 1.00 89.62 91 VAL A CA 1
ATOM 741 C C . VAL A 1 91 ? -5.541 8.067 -6.066 1.00 89.62 91 VAL A C 1
ATOM 743 O O . VAL A 1 91 ? -6.135 7.102 -5.578 1.00 89.62 91 VAL A O 1
ATOM 746 N N . ASP A 1 92 ? -6.091 8.891 -6.958 1.00 88.31 92 ASP A N 1
ATOM 747 C CA . ASP A 1 92 ? -7.470 8.777 -7.443 1.00 88.31 92 ASP A CA 1
ATOM 748 C C . ASP A 1 92 ? -7.704 7.482 -8.250 1.00 88.31 92 ASP A C 1
ATOM 750 O O . ASP A 1 92 ? -6.787 6.945 -8.872 1.00 88.31 92 ASP A O 1
ATOM 754 N N . GLY A 1 93 ? -8.951 6.992 -8.270 1.00 87.62 93 GLY A N 1
ATOM 755 C CA . GLY A 1 93 ? -9.366 5.848 -9.097 1.00 87.62 93 GLY A CA 1
ATOM 756 C C . GLY A 1 93 ? -9.071 4.465 -8.502 1.00 87.62 93 GLY A C 1
ATOM 757 O O . GLY A 1 93 ? -8.930 3.501 -9.251 1.00 87.62 93 GLY A O 1
ATOM 758 N N . ASN A 1 94 ? -8.949 4.370 -7.174 1.00 91.94 94 ASN A N 1
ATOM 759 C CA . ASN A 1 94 ? -8.622 3.144 -6.432 1.00 91.94 94 ASN A CA 1
ATOM 760 C C . ASN A 1 94 ? -9.677 2.799 -5.366 1.00 91.94 94 ASN A C 1
ATOM 762 O O . ASN A 1 94 ? -9.370 2.362 -4.253 1.00 91.94 94 ASN A O 1
ATOM 766 N N . GLU A 1 95 ? -10.945 3.058 -5.674 1.00 92.50 95 GLU A N 1
ATOM 767 C CA . GLU A 1 95 ? -12.090 2.867 -4.785 1.00 92.50 95 GLU A CA 1
ATOM 768 C C . GLU A 1 95 ? -12.274 1.403 -4.372 1.00 92.50 95 GLU A C 1
ATOM 770 O O . GLU A 1 95 ? -12.679 1.123 -3.244 1.00 92.50 95 GLU A O 1
ATOM 775 N N . ASP A 1 96 ? -11.954 0.469 -5.260 1.00 95.25 96 ASP A N 1
ATOM 776 C CA . ASP A 1 96 ? -11.960 -0.970 -5.009 1.00 95.25 96 ASP A CA 1
ATOM 777 C C . ASP A 1 96 ? -10.903 -1.382 -3.975 1.00 95.25 96 ASP A C 1
ATOM 779 O O . ASP A 1 96 ? -11.225 -2.085 -3.016 1.00 95.25 96 ASP A O 1
ATOM 783 N N . LEU A 1 97 ? -9.674 -0.880 -4.094 1.00 95.69 97 LEU A N 1
ATOM 784 C CA . LEU A 1 97 ? -8.604 -1.083 -3.116 1.00 95.69 97 LEU A CA 1
ATOM 785 C C . LEU A 1 97 ? -8.927 -0.417 -1.784 1.00 95.69 97 LEU A C 1
ATOM 787 O O . LEU A 1 97 ? -8.681 -0.991 -0.722 1.00 95.69 97 LEU A O 1
ATOM 791 N N . LYS A 1 98 ? -9.539 0.769 -1.821 1.00 93.69 98 LYS A N 1
ATOM 792 C CA . LYS A 1 98 ? -10.010 1.449 -0.615 1.00 93.69 98 LYS A CA 1
ATOM 793 C C . LYS A 1 98 ? -11.037 0.593 0.116 1.00 93.69 98 LYS A C 1
ATOM 795 O O . LYS A 1 98 ? -10.939 0.410 1.330 1.00 93.69 98 LYS A O 1
ATOM 800 N N . TRP A 1 99 ? -12.000 0.038 -0.616 1.00 93.06 99 TRP A N 1
ATOM 801 C CA . TRP A 1 99 ? -12.975 -0.893 -0.061 1.00 93.06 99 TRP A CA 1
ATOM 802 C C . TRP A 1 99 ? -12.328 -2.169 0.456 1.00 93.06 99 TRP A C 1
ATOM 804 O O . TRP A 1 99 ? -12.672 -2.610 1.553 1.00 93.06 99 TRP A O 1
ATOM 814 N N . LYS A 1 100 ? -11.369 -2.732 -0.284 1.00 94.25 100 LYS A N 1
ATOM 815 C CA . LYS A 1 100 ? -10.614 -3.915 0.128 1.00 94.25 100 LYS A CA 1
ATOM 816 C C . LYS A 1 100 ? -9.938 -3.695 1.476 1.00 94.25 100 LYS A C 1
ATOM 818 O O . LYS A 1 100 ? -10.146 -4.496 2.384 1.00 94.25 100 LYS A O 1
ATOM 823 N N . ALA A 1 101 ? -9.215 -2.585 1.628 1.00 93.19 101 ALA A N 1
ATOM 824 C CA . ALA A 1 101 ? -8.577 -2.219 2.885 1.00 93.19 101 ALA A CA 1
ATOM 825 C C . ALA A 1 101 ? -9.619 -2.118 4.013 1.00 93.19 101 ALA A C 1
ATOM 827 O O . ALA A 1 101 ? -9.469 -2.780 5.035 1.00 93.19 101 ALA A O 1
ATOM 828 N N . ILE A 1 102 ? -10.737 -1.407 3.795 1.00 90.94 102 ILE A N 1
ATOM 829 C CA . ILE A 1 102 ? -11.855 -1.303 4.761 1.00 90.94 102 ILE A CA 1
ATOM 830 C C . ILE A 1 102 ? -12.344 -2.678 5.243 1.00 90.94 102 ILE A C 1
ATOM 832 O O . ILE A 1 102 ? -12.551 -2.867 6.441 1.00 90.94 102 ILE A O 1
ATOM 836 N N . GLN A 1 103 ? -12.514 -3.645 4.339 1.00 91.56 103 GLN A N 1
ATOM 837 C CA . GLN A 1 103 ? -12.973 -4.992 4.700 1.00 91.56 103 GLN A CA 1
ATOM 838 C C . GLN A 1 103 ? -11.939 -5.781 5.509 1.00 91.56 103 GLN A C 1
ATOM 840 O O . GLN A 1 103 ? -12.311 -6.485 6.451 1.00 91.56 103 GLN A O 1
ATOM 845 N N . VAL A 1 104 ? -10.652 -5.632 5.186 1.00 91.75 104 VAL A N 1
ATOM 846 C CA . VAL A 1 104 ? -9.561 -6.222 5.972 1.00 91.75 104 VAL A CA 1
ATOM 847 C C . VAL A 1 104 ? -9.615 -5.706 7.410 1.00 91.75 104 VAL A C 1
ATOM 849 O O . VAL A 1 104 ? -9.624 -6.505 8.343 1.00 91.75 104 VAL A O 1
ATOM 852 N N . PHE A 1 105 ? -9.774 -4.395 7.612 1.00 87.31 105 PHE A N 1
ATOM 853 C CA . PHE A 1 105 ? -9.871 -3.846 8.969 1.00 87.31 105 PHE A CA 1
ATOM 854 C C . PHE A 1 105 ? -11.094 -4.331 9.724 1.00 87.31 105 PHE A C 1
ATOM 856 O O . PHE A 1 105 ? -10.973 -4.683 10.888 1.00 87.31 105 PHE A O 1
ATOM 863 N N . LYS A 1 106 ? -12.268 -4.374 9.079 1.00 87.81 106 LYS A N 1
ATOM 864 C CA . LYS A 1 106 ? -13.490 -4.896 9.713 1.00 87.81 106 LYS A CA 1
ATOM 865 C C . LYS A 1 106 ? -13.311 -6.340 10.181 1.00 87.81 106 LYS A C 1
ATOM 867 O O . LYS A 1 106 ? -13.863 -6.713 11.211 1.00 87.81 106 LYS A O 1
ATOM 872 N N . SER A 1 107 ? -12.536 -7.124 9.435 1.00 88.12 107 SER A N 1
ATOM 873 C CA . SER A 1 107 ? -12.238 -8.519 9.763 1.00 88.12 107 SER A CA 1
ATOM 874 C C . SER A 1 107 ? -11.218 -8.648 10.902 1.00 88.12 107 SER A C 1
ATOM 876 O O . SER A 1 107 ? -11.318 -9.587 11.685 1.00 88.12 107 SER A O 1
ATOM 878 N N . ASN A 1 108 ? -10.305 -7.679 11.040 1.00 84.81 108 ASN A N 1
ATOM 879 C CA . ASN A 1 108 ? -9.163 -7.720 11.962 1.00 84.81 108 ASN A CA 1
ATOM 880 C C . ASN A 1 108 ? -9.126 -6.508 12.921 1.00 84.81 108 ASN A C 1
ATOM 882 O O . ASN A 1 108 ? -8.059 -5.981 13.231 1.00 84.81 108 ASN A O 1
ATOM 886 N N . LEU A 1 109 ? -10.286 -6.036 13.402 1.00 82.44 109 LEU A N 1
ATOM 887 C CA . LEU A 1 109 ? -10.371 -4.825 14.243 1.00 82.44 109 LEU A CA 1
ATOM 888 C C . LEU A 1 109 ? -9.525 -4.916 15.522 1.00 82.44 109 LEU A C 1
ATOM 890 O O . LEU A 1 109 ? -9.036 -3.892 15.992 1.00 82.44 109 LEU A O 1
ATOM 894 N N . GLY A 1 110 ? -9.358 -6.119 16.079 1.00 82.69 110 GLY A N 1
ATOM 895 C CA . GLY A 1 110 ? -8.549 -6.343 17.280 1.00 82.69 110 GLY A CA 1
ATOM 896 C C . GLY A 1 110 ? -7.064 -6.026 17.086 1.00 82.69 110 GLY A C 1
ATOM 897 O O . GLY A 1 110 ? -6.409 -5.597 18.030 1.00 82.69 110 GLY A O 1
ATOM 898 N N . ASP A 1 111 ? -6.553 -6.151 15.861 1.00 86.44 111 ASP A N 1
ATOM 899 C CA . ASP A 1 111 ? -5.133 -5.941 15.568 1.00 86.44 111 ASP A CA 1
ATOM 900 C C . ASP A 1 111 ? -4.791 -4.453 15.385 1.00 86.44 111 ASP A C 1
ATOM 902 O O . ASP A 1 111 ? -3.623 -4.068 15.454 1.00 86.44 111 ASP A O 1
ATOM 906 N N . LEU A 1 112 ? -5.800 -3.588 15.195 1.00 84.25 112 LEU A N 1
ATOM 907 C CA . LEU A 1 112 ? -5.604 -2.142 15.026 1.00 84.25 112 LEU A CA 1
ATOM 908 C C . LEU A 1 112 ? -4.984 -1.480 16.257 1.00 84.25 112 LEU A C 1
ATOM 910 O O . LEU A 1 112 ? -4.239 -0.518 16.105 1.00 84.25 112 LEU A O 1
ATOM 914 N N . GLU A 1 113 ? -5.276 -1.978 17.461 1.00 85.06 113 GLU A N 1
ATOM 915 C CA . GLU A 1 113 ? -4.722 -1.421 18.702 1.00 85.06 113 GLU A CA 1
ATOM 916 C C . GLU A 1 113 ? -3.192 -1.567 18.762 1.00 85.06 113 GLU A C 1
ATOM 918 O O . GLU A 1 113 ? -2.511 -0.721 19.335 1.00 85.06 113 GLU A O 1
ATOM 923 N N . GLY A 1 114 ? -2.643 -2.608 18.128 1.00 87.56 114 GLY A N 1
ATOM 924 C CA . GLY A 1 114 ? -1.200 -2.831 18.025 1.00 87.56 114 GLY A CA 1
ATOM 925 C C . GLY A 1 114 ? -0.546 -2.216 16.784 1.00 87.56 114 GLY A C 1
ATOM 926 O O . GLY A 1 114 ? 0.671 -2.329 16.629 1.00 87.56 114 GLY A O 1
ATOM 927 N N . SER A 1 115 ? -1.320 -1.601 15.886 1.00 91.31 115 SER A N 1
ATOM 928 C CA . SER A 1 115 ? -0.826 -1.121 14.593 1.00 91.31 115 SER A CA 1
ATOM 929 C C . SER A 1 115 ? -0.053 0.188 14.732 1.00 91.31 115 SER A C 1
ATOM 931 O O . SER A 1 115 ? -0.599 1.244 15.063 1.00 91.31 115 SER A O 1
ATOM 933 N N . THR A 1 116 ? 1.235 0.144 14.389 1.00 93.38 116 THR A N 1
ATOM 934 C CA . THR A 1 116 ? 2.091 1.337 14.421 1.00 93.38 116 THR A CA 1
ATOM 935 C C . THR A 1 116 ? 1.723 2.334 13.327 1.00 93.38 116 THR A C 1
ATOM 937 O O . THR A 1 116 ? 1.839 3.547 13.521 1.00 93.38 116 THR A O 1
ATOM 940 N N . GLU A 1 117 ? 1.248 1.845 12.181 1.00 92.38 117 GLU A N 1
ATOM 941 C CA . GLU A 1 117 ? 0.811 2.698 11.079 1.00 92.38 117 GLU A CA 1
ATOM 942 C C . GLU A 1 117 ? -0.547 3.342 11.373 1.00 92.38 117 GLU A C 1
ATOM 944 O O . GLU A 1 117 ? -0.773 4.499 11.006 1.00 92.38 117 GLU A O 1
ATOM 949 N N . PHE A 1 118 ? -1.433 2.651 12.098 1.00 90.62 118 PHE A N 1
ATOM 950 C CA . PHE A 1 118 ? -2.685 3.242 12.563 1.00 90.62 118 PHE A CA 1
ATOM 951 C C . PHE A 1 118 ? -2.436 4.367 13.574 1.00 90.62 118 PHE A C 1
ATOM 953 O O . PHE A 1 118 ? -3.017 5.449 13.458 1.00 90.62 118 PHE A O 1
ATOM 960 N N . ASP A 1 119 ? -1.501 4.167 14.503 1.00 92.00 119 ASP A N 1
ATOM 961 C CA . ASP A 1 119 ? -1.068 5.201 15.444 1.00 92.00 119 ASP A CA 1
ATOM 962 C C . ASP A 1 119 ? -0.534 6.455 14.738 1.00 92.00 119 ASP A C 1
ATOM 964 O O . ASP A 1 119 ? -0.853 7.585 15.129 1.00 92.00 119 ASP A O 1
ATOM 968 N N . LYS A 1 120 ? 0.274 6.277 13.684 1.00 91.88 120 LYS A N 1
ATOM 969 C CA . LYS A 1 120 ? 0.759 7.390 12.854 1.00 91.88 120 LYS A CA 1
ATOM 970 C C . LYS A 1 120 ? -0.391 8.075 12.127 1.00 91.88 120 LYS A C 1
ATOM 972 O O . LYS A 1 120 ? -0.489 9.298 12.180 1.00 91.88 120 LYS A O 1
ATOM 977 N N . LEU A 1 121 ? -1.302 7.310 11.520 1.00 87.88 121 LEU A N 1
ATOM 978 C CA . LEU A 1 121 ? -2.485 7.840 10.839 1.00 87.88 121 LEU A CA 1
ATOM 979 C C . LEU A 1 121 ? -3.327 8.725 11.773 1.00 87.88 121 LEU A C 1
ATOM 981 O O . LEU A 1 121 ? -3.721 9.830 11.394 1.00 87.88 121 LEU A O 1
ATOM 985 N N . MET A 1 122 ? -3.564 8.272 13.004 1.00 90.00 122 MET A N 1
ATOM 986 C CA . MET A 1 122 ? -4.316 9.017 14.016 1.00 90.00 122 MET A CA 1
ATOM 987 C C . MET A 1 122 ? -3.631 10.334 14.413 1.00 90.00 122 MET A C 1
ATOM 989 O O . MET A 1 122 ? -4.317 11.339 14.617 1.00 90.00 122 MET A O 1
ATOM 993 N N . LYS A 1 123 ? -2.294 10.342 14.510 1.00 90.88 123 LYS A N 1
ATOM 994 C CA . LYS A 1 123 ? -1.497 11.515 14.914 1.00 90.88 123 LYS A CA 1
ATOM 995 C C . LYS A 1 123 ? -1.317 12.525 13.783 1.00 90.88 123 LYS A C 1
ATOM 997 O O . LYS A 1 123 ? -1.497 13.721 13.998 1.00 90.88 123 LYS A O 1
ATOM 1002 N N . GLU A 1 124 ? -0.962 12.054 12.594 1.00 88.69 124 GLU A N 1
ATOM 1003 C CA . GLU A 1 124 ? -0.559 12.902 11.469 1.00 88.69 124 GLU A CA 1
ATOM 1004 C C . GLU A 1 124 ? -1.746 13.318 10.595 1.00 88.69 124 GLU A C 1
ATOM 1006 O O . GLU A 1 124 ? -1.787 14.444 10.098 1.00 88.69 124 GLU A O 1
ATOM 1011 N N . PHE A 1 125 ? -2.759 12.454 10.450 1.00 86.38 125 PHE A N 1
ATOM 1012 C CA . PHE A 1 125 ? -3.917 12.709 9.586 1.00 86.38 125 PHE A CA 1
ATOM 1013 C C . PHE A 1 125 ? -5.248 12.407 10.296 1.00 86.38 125 PHE A C 1
ATOM 1015 O O . PHE A 1 125 ? -6.055 11.594 9.827 1.00 86.38 125 PHE A O 1
ATOM 1022 N N . PRO A 1 126 ? -5.570 13.122 11.389 1.00 87.94 126 PRO A N 1
ATOM 1023 C CA . PRO A 1 126 ? -6.725 12.816 12.236 1.00 87.94 126 PRO A CA 1
ATOM 1024 C C . PRO A 1 126 ? -8.070 12.865 11.495 1.00 87.94 126 PRO A C 1
ATOM 1026 O O . PRO A 1 126 ? -9.015 12.179 11.876 1.00 87.94 126 PRO A O 1
ATOM 1029 N N . GLN A 1 127 ? -8.195 13.655 10.422 1.00 87.69 127 GLN A N 1
ATOM 1030 C CA . GLN A 1 127 ? -9.422 13.690 9.613 1.00 87.69 127 GLN A CA 1
ATOM 1031 C C . GLN A 1 127 ? -9.581 12.450 8.728 1.00 87.69 127 GLN A C 1
ATOM 1033 O O . GLN A 1 127 ? -10.692 11.936 8.589 1.00 87.69 127 GLN A O 1
ATOM 1038 N N . ALA A 1 128 ? -8.483 11.950 8.153 1.00 84.12 128 ALA A N 1
ATOM 1039 C CA . ALA A 1 128 ? -8.487 10.695 7.408 1.00 84.12 128 ALA A CA 1
ATOM 1040 C C . ALA A 1 128 ? -8.829 9.529 8.343 1.00 84.12 128 ALA A C 1
ATOM 1042 O O . ALA A 1 128 ? -9.675 8.704 8.001 1.00 84.12 128 ALA A O 1
ATOM 1043 N N . ALA A 1 129 ? -8.269 9.544 9.554 1.00 86.25 129 ALA A N 1
ATOM 1044 C CA . ALA A 1 129 ? -8.535 8.555 10.586 1.00 86.25 129 ALA A CA 1
ATOM 1045 C C . ALA A 1 129 ? -9.994 8.587 11.089 1.00 86.25 129 ALA A C 1
ATOM 1047 O O . ALA A 1 129 ? -10.634 7.550 11.231 1.00 86.25 129 ALA A O 1
ATOM 1048 N N . LYS A 1 130 ? -10.591 9.773 11.273 1.00 86.94 130 LYS A N 1
ATOM 1049 C CA . LYS A 1 130 ? -12.025 9.899 11.605 1.00 86.94 130 LYS A CA 1
ATOM 1050 C C . LYS A 1 130 ? -12.932 9.357 10.505 1.00 86.94 130 LYS A C 1
ATOM 1052 O O . LYS A 1 130 ? -13.870 8.622 10.802 1.00 86.94 130 LYS A O 1
ATOM 1057 N N . LYS A 1 131 ? -12.661 9.706 9.240 1.00 84.44 131 LYS A N 1
ATOM 1058 C CA . LYS A 1 131 ? -13.400 9.152 8.091 1.00 84.44 131 LYS A CA 1
ATOM 1059 C C . LYS A 1 131 ? -13.263 7.635 8.043 1.00 84.44 131 LYS A C 1
ATOM 1061 O O . LYS A 1 131 ? -14.248 6.942 7.831 1.00 84.44 131 LYS A O 1
ATOM 1066 N N . PHE A 1 132 ? -12.057 7.141 8.283 1.00 81.62 132 PHE A N 1
ATOM 1067 C CA . PHE A 1 132 ? -11.757 5.723 8.347 1.00 81.62 132 PHE A CA 1
ATOM 1068 C C . PHE A 1 132 ? -12.583 4.997 9.422 1.00 81.62 132 PHE A C 1
ATOM 1070 O O . PHE A 1 132 ? -13.302 4.048 9.110 1.00 81.62 132 PHE A O 1
ATOM 1077 N N . ILE A 1 133 ? -12.555 5.494 10.661 1.00 84.00 133 ILE A N 1
ATOM 1078 C CA . ILE A 1 133 ? -13.347 4.969 11.780 1.00 84.00 133 ILE A CA 1
ATOM 1079 C C . ILE A 1 133 ? -14.836 4.979 11.414 1.00 84.00 133 ILE A C 1
ATOM 1081 O O . ILE A 1 133 ? -15.511 3.959 11.536 1.00 84.00 133 ILE A O 1
ATOM 1085 N N . ALA A 1 134 ? -15.344 6.093 10.883 1.00 85.50 134 ALA A N 1
ATOM 1086 C CA . ALA A 1 134 ? -16.738 6.194 10.464 1.00 85.50 134 ALA A CA 1
ATOM 1087 C C . ALA A 1 134 ? -17.111 5.147 9.398 1.00 85.50 134 ALA A C 1
ATOM 1089 O O . ALA A 1 134 ? -18.186 4.566 9.478 1.00 85.50 134 ALA A O 1
ATOM 1090 N N . LEU A 1 135 ? -16.228 4.857 8.436 1.00 83.06 135 LEU A N 1
ATOM 1091 C CA . LEU A 1 135 ? -16.452 3.827 7.411 1.00 83.06 135 LEU A CA 1
ATOM 1092 C C . LEU A 1 135 ? -16.429 2.401 7.984 1.00 83.06 135 LEU A C 1
ATOM 1094 O O . LEU A 1 135 ? -17.164 1.532 7.505 1.00 83.06 135 LEU A O 1
ATOM 1098 N N . CYS A 1 136 ? -15.623 2.157 9.019 1.00 77.94 136 CYS A N 1
ATOM 1099 C CA . CYS A 1 136 ? -15.587 0.869 9.708 1.00 77.94 136 CYS A CA 1
ATOM 1100 C C . CYS A 1 136 ? -16.888 0.601 10.482 1.00 77.94 136 CYS A C 1
ATOM 1102 O O . CYS A 1 136 ? -17.419 -0.507 10.420 1.00 77.94 136 CYS A O 1
ATOM 1104 N N . PHE A 1 137 ? -17.440 1.625 11.138 1.00 74.00 137 PHE A N 1
ATOM 1105 C CA . PHE A 1 137 ? -18.684 1.525 11.913 1.00 74.00 137 PHE A CA 1
ATOM 1106 C C . PHE A 1 137 ? -19.956 1.806 11.105 1.00 74.00 137 PHE A C 1
ATOM 1108 O O . PHE A 1 137 ? -21.058 1.566 11.593 1.00 74.00 137 PHE A O 1
ATOM 1115 N N . ALA A 1 138 ? -19.831 2.282 9.866 1.00 74.12 138 ALA A N 1
ATOM 1116 C CA . ALA A 1 138 ? -20.950 2.357 8.945 1.00 74.12 138 ALA A CA 1
ATOM 1117 C C . ALA A 1 138 ? -21.380 0.932 8.562 1.00 74.12 138 ALA A C 1
ATOM 1119 O O . ALA A 1 138 ? -20.704 0.230 7.797 1.00 74.12 138 ALA A O 1
ATOM 1120 N N . SER A 1 139 ? -22.511 0.506 9.123 1.00 53.03 139 SER A N 1
ATOM 1121 C CA . SER A 1 139 ? -23.282 -0.643 8.662 1.00 53.03 139 SER A CA 1
ATOM 1122 C C . SER A 1 139 ? -23.791 -0.326 7.259 1.00 53.03 139 SER A C 1
ATOM 1124 O O . SER A 1 139 ? -24.720 0.462 7.099 1.00 53.03 139 SER A O 1
ATOM 1126 N N . TYR A 1 140 ? -23.168 -0.896 6.233 1.00 52.66 140 TYR A N 1
ATOM 1127 C CA . TYR A 1 140 ? -23.785 -0.922 4.912 1.00 52.66 140 TYR A CA 1
ATOM 1128 C C . TYR A 1 140 ? -24.778 -2.087 4.922 1.00 52.66 140 TYR A C 1
ATOM 1130 O O . TYR A 1 140 ? -24.362 -3.245 4.965 1.00 52.66 140 TYR A O 1
ATOM 1138 N N . HIS A 1 141 ? -26.066 -1.744 5.022 1.00 38.09 141 HIS A N 1
ATOM 1139 C CA . HIS A 1 141 ? -27.195 -2.646 4.787 1.00 38.09 141 HIS A CA 1
ATOM 1140 C C . HIS A 1 141 ? -27.372 -2.905 3.293 1.00 38.09 141 HIS A C 1
ATOM 1142 O O . HIS A 1 141 ? -27.189 -1.942 2.513 1.00 38.09 141 HIS A O 1
#

pLDDT: mean 89.34, std 10.07, range [38.09, 98.12]

InterPro domains:
  IPR011333 SKP1/BTB/POZ domain superfamily [G3DSA:3.30.710.10] (1-114)

Radius of gyration: 16.5 Å; chains: 1; bounding box: 52×30×40 Å